Protein AF-A0A5N1J0D6-F1 (afdb_monomer_lite)

Foldseek 3Di:
DVVVVVVVVVVVVVVVVVVLPPDLDDPAAKWFFQDKDDFPDDCPDALCVVCVLQRDGGWMWHQHPQWIATHDNDDPRPHDGFIWGKDQDPSSQWMWIGRPVHPIAIFGWDQDPQRWIWTARPVRRIIIIIDHDDDD

pLDDT: mean 75.92, std 14.8, range [44.59, 93.88]

Radius of gyration: 18.92 Å; chains: 1; bounding box: 65×30×47 Å

Secondary structure (DSSP, 8-state):
-HHHHHHHHHHHHHHHHHHHTTT-----EEEEEEEEPPPSS--TT-HHHHHGGGS-TT-EEEEETTEEEEE-SSTT-------EEEEE-TTSSEEEEE-SSS--EEEEEEE-TTSEEEEEEGGGTEEEEEEEPP--

Organism: NCBI:txid2607655

Structure (mmCIF, N/CA/C/O backbone):
data_AF-A0A5N1J0D6-F1
#
_entry.id   AF-A0A5N1J0D6-F1
#
loop_
_atom_site.group_PDB
_atom_site.id
_atom_site.type_symbol
_atom_site.label_atom_id
_atom_site.label_alt_id
_atom_site.label_comp_id
_atom_site.label_asym_id
_atom_site.label_entity_id
_atom_site.label_seq_id
_atom_site.pdbx_PDB_ins_code
_atom_site.Cartn_x
_atom_site.Cartn_y
_atom_site.Cartn_z
_atom_site.occupancy
_atom_site.B_iso_or_equiv
_atom_site.auth_seq_id
_atom_site.auth_comp_id
_atom_site.auth_asym_id
_atom_site.auth_atom_id
_atom_site.pdbx_PDB_model_num
ATOM 1 N N . MET A 1 1 ? -42.850 -11.972 29.901 1.00 54.50 1 MET A N 1
ATOM 2 C CA . MET A 1 1 ? -42.134 -12.378 28.666 1.00 54.50 1 MET A CA 1
ATOM 3 C C . MET A 1 1 ? -41.831 -11.232 27.685 1.00 54.50 1 MET A C 1
ATOM 5 O O . MET A 1 1 ? -41.049 -11.450 26.775 1.00 54.50 1 MET A O 1
ATOM 9 N N . ARG A 1 2 ? -42.354 -10.002 27.859 1.00 56.06 2 ARG A N 1
ATOM 10 C CA . ARG A 1 2 ? -42.071 -8.873 26.940 1.00 56.06 2 ARG A CA 1
ATOM 11 C C . ARG A 1 2 ? -40.654 -8.290 27.080 1.00 56.06 2 ARG A C 1
ATOM 13 O O . ARG A 1 2 ? -40.045 -7.953 26.077 1.00 56.06 2 ARG A O 1
ATOM 20 N N . ASN A 1 3 ? -40.098 -8.246 28.293 1.00 56.31 3 ASN A N 1
ATOM 21 C CA . ASN A 1 3 ? -38.812 -7.577 28.556 1.00 56.31 3 ASN A CA 1
ATOM 22 C C . ASN A 1 3 ? -37.574 -8.348 28.060 1.00 56.31 3 ASN A C 1
ATOM 24 O O . ASN A 1 3 ? -36.556 -7.727 27.780 1.00 56.31 3 ASN A O 1
ATOM 28 N N . GLN A 1 4 ? -37.649 -9.675 27.900 1.00 55.78 4 GLN A N 1
ATOM 29 C CA . GLN A 1 4 ? -36.512 -10.460 27.393 1.00 55.78 4 GLN A CA 1
ATOM 30 C C . GLN A 1 4 ? -36.351 -10.386 25.867 1.00 55.78 4 GLN A C 1
ATOM 32 O O . GLN A 1 4 ? -35.230 -10.456 25.373 1.00 55.78 4 GLN A O 1
ATOM 37 N N . ALA A 1 5 ? -37.437 -10.159 25.121 1.00 59.62 5 ALA A N 1
ATOM 38 C CA . ALA A 1 5 ? -37.378 -10.008 23.666 1.00 59.62 5 ALA A CA 1
ATOM 39 C C . ALA A 1 5 ? -36.630 -8.729 23.235 1.00 59.62 5 ALA A C 1
ATOM 41 O O . ALA A 1 5 ? -35.885 -8.750 22.259 1.00 59.62 5 ALA A O 1
ATOM 42 N N . TYR A 1 6 ? -36.762 -7.635 23.997 1.00 59.66 6 TYR A N 1
ATOM 43 C CA . TYR A 1 6 ? -36.031 -6.387 23.735 1.00 59.66 6 TYR A CA 1
ATOM 44 C C . TYR A 1 6 ? -34.528 -6.517 24.005 1.00 59.66 6 TYR A C 1
ATOM 46 O O . TYR A 1 6 ? -33.726 -5.985 23.244 1.00 59.66 6 TYR A O 1
ATOM 54 N N . LEU A 1 7 ? -34.140 -7.262 25.044 1.00 61.78 7 LEU A N 1
ATOM 55 C CA . LEU A 1 7 ? -32.735 -7.519 25.374 1.00 61.78 7 LEU A CA 1
ATOM 56 C C . LEU A 1 7 ? -32.020 -8.312 24.271 1.00 61.78 7 LEU A C 1
ATOM 58 O O . LEU A 1 7 ? -30.915 -7.945 23.884 1.00 61.78 7 LEU A O 1
ATOM 62 N N . ILE A 1 8 ? -32.668 -9.341 23.714 1.00 67.00 8 ILE A N 1
ATOM 63 C CA . ILE A 1 8 ? -32.112 -10.146 22.612 1.00 67.00 8 ILE A CA 1
ATOM 64 C C . ILE A 1 8 ? -31.993 -9.315 21.327 1.00 67.00 8 ILE A C 1
ATOM 66 O O . ILE A 1 8 ? -30.980 -9.395 20.636 1.00 67.00 8 ILE A O 1
ATOM 70 N N . LEU A 1 9 ? -32.989 -8.477 21.023 1.00 65.25 9 LEU A N 1
ATOM 71 C CA . LEU A 1 9 ? -32.970 -7.610 19.843 1.00 65.25 9 LEU A CA 1
ATOM 72 C C . LEU A 1 9 ? -31.859 -6.549 19.920 1.00 65.25 9 LEU A C 1
ATOM 74 O O . LEU A 1 9 ? -31.171 -6.316 18.929 1.00 65.25 9 LEU A O 1
ATOM 78 N N . ILE A 1 10 ? -31.640 -5.944 21.094 1.00 65.62 10 ILE A N 1
ATOM 79 C CA . ILE A 1 10 ? -30.547 -4.983 21.314 1.00 65.62 10 ILE A CA 1
ATOM 80 C C . ILE A 1 10 ? -29.186 -5.676 21.189 1.00 65.62 10 ILE A C 1
ATOM 82 O O . ILE A 1 10 ? -28.294 -5.135 20.538 1.00 65.62 10 ILE A O 1
ATOM 86 N N . LEU A 1 11 ? -29.035 -6.886 21.739 1.00 60.78 11 LEU A N 1
ATOM 87 C CA . LEU A 1 11 ? -27.806 -7.670 21.588 1.00 60.78 11 LEU A CA 1
ATOM 88 C C . LEU A 1 11 ? -27.530 -8.000 20.111 1.00 60.78 11 LEU A C 1
ATOM 90 O O . LEU A 1 11 ? -26.406 -7.846 19.639 1.00 60.78 11 LEU A O 1
ATOM 94 N N . PHE A 1 12 ? -28.562 -8.390 19.358 1.00 58.81 12 PHE A N 1
ATOM 95 C CA . PHE A 1 12 ? -28.442 -8.708 17.936 1.00 58.81 12 PHE A CA 1
ATOM 96 C C . PHE A 1 12 ? -28.044 -7.476 17.113 1.00 58.81 12 PHE A C 1
ATOM 98 O O . PHE A 1 12 ? -27.076 -7.535 16.361 1.00 58.81 12 PHE A O 1
ATOM 105 N N . ILE A 1 13 ? -28.701 -6.329 17.317 1.00 59.72 13 ILE A N 1
ATOM 106 C CA . ILE A 1 13 ? -28.366 -5.072 16.626 1.00 59.72 13 ILE A CA 1
ATOM 107 C C . ILE A 1 13 ? -26.950 -4.606 16.983 1.00 59.72 13 ILE A C 1
ATOM 109 O O . ILE A 1 13 ? -26.203 -4.220 16.086 1.00 59.72 13 ILE A O 1
ATOM 113 N N . ALA A 1 14 ? -26.555 -4.685 18.258 1.00 57.25 14 ALA A N 1
ATOM 114 C CA . ALA A 1 14 ? -25.212 -4.318 18.700 1.00 57.25 14 ALA A CA 1
ATOM 115 C C . ALA A 1 14 ? -24.139 -5.206 18.054 1.00 57.25 14 ALA A C 1
ATOM 117 O O . ALA A 1 14 ? -23.133 -4.693 17.579 1.00 57.25 14 ALA A O 1
ATOM 118 N N . THR A 1 15 ? -24.363 -6.522 17.960 1.00 53.03 15 THR A N 1
ATOM 119 C CA . THR A 1 15 ? -23.421 -7.428 17.276 1.00 53.03 15 THR A CA 1
ATOM 120 C C . THR A 1 15 ? -23.394 -7.230 15.759 1.00 53.03 15 THR A C 1
ATOM 122 O O . THR A 1 15 ? -22.331 -7.364 15.158 1.00 53.03 15 THR A O 1
ATOM 125 N N . PHE A 1 16 ? -24.515 -6.856 15.133 1.00 52.00 16 PHE A N 1
ATOM 126 C CA . PHE A 1 16 ? -24.596 -6.633 13.686 1.00 52.00 16 PHE A CA 1
ATOM 127 C C . PHE A 1 16 ? -23.906 -5.328 13.263 1.00 52.00 16 PHE A C 1
ATOM 129 O O . PHE A 1 16 ? -23.192 -5.301 12.261 1.00 52.00 16 PHE A O 1
ATOM 136 N N . THR A 1 17 ? -24.048 -4.255 14.048 1.00 49.91 17 THR A N 1
ATOM 137 C CA . THR A 1 17 ? -23.332 -2.991 13.808 1.00 49.91 17 THR A CA 1
ATOM 138 C C . THR A 1 17 ? -21.839 -3.112 14.115 1.00 49.91 17 THR A C 1
ATOM 140 O O . THR A 1 17 ? -21.030 -2.580 13.357 1.00 49.91 17 THR A O 1
ATOM 143 N N . PHE A 1 18 ? -21.445 -3.877 15.141 1.00 48.09 18 PHE A N 1
ATOM 144 C CA . PHE A 1 18 ? -20.031 -4.175 15.416 1.00 48.09 18 PHE A CA 1
ATOM 145 C C . PHE A 1 18 ? -19.395 -5.074 14.349 1.00 48.09 18 PHE A C 1
ATOM 147 O O . PHE A 1 18 ? -18.266 -4.829 13.935 1.00 48.09 18 PHE A O 1
ATOM 154 N N . ALA A 1 19 ? -20.108 -6.094 13.863 1.00 48.78 19 ALA A N 1
ATOM 155 C CA . ALA A 1 19 ? -19.615 -6.974 12.804 1.00 48.78 19 ALA A CA 1
ATOM 156 C C . ALA A 1 19 ? -19.512 -6.259 11.447 1.00 48.78 19 ALA A C 1
ATOM 158 O O . ALA A 1 19 ? -18.629 -6.585 10.658 1.00 48.78 19 ALA A O 1
ATOM 159 N N . CYS A 1 20 ? -20.368 -5.266 11.184 1.00 47.91 20 CYS A N 1
ATOM 160 C CA . CYS A 1 20 ? -20.293 -4.449 9.971 1.00 47.91 20 CYS A CA 1
ATOM 161 C C . CYS A 1 20 ? -19.190 -3.372 10.036 1.00 47.91 20 CYS A C 1
ATOM 163 O O . CYS A 1 20 ? -18.707 -2.940 8.993 1.00 47.91 20 CYS A O 1
ATOM 165 N N . ASN A 1 21 ? -18.762 -2.988 11.246 1.00 48.44 21 ASN A N 1
ATOM 166 C CA . ASN A 1 21 ? -17.617 -2.109 11.516 1.00 48.44 21 ASN A CA 1
ATOM 167 C C . ASN A 1 21 ? -16.320 -2.872 11.849 1.00 48.44 21 ASN A C 1
ATOM 169 O O . ASN A 1 21 ? -15.358 -2.239 12.286 1.00 48.44 21 ASN A O 1
ATOM 173 N N . ARG A 1 22 ? -16.269 -4.203 11.659 1.00 52.38 22 ARG A N 1
ATOM 174 C CA . ARG A 1 22 ? -15.036 -4.994 11.813 1.00 52.38 22 ARG A CA 1
ATOM 175 C C . ARG A 1 22 ? -13.969 -4.465 10.854 1.00 52.38 22 ARG A C 1
ATOM 177 O O . ARG A 1 22 ? -13.996 -4.744 9.661 1.00 52.38 22 ARG A O 1
ATOM 184 N N . GLU A 1 23 ? -13.102 -3.656 11.453 1.00 61.91 23 GLU A N 1
ATOM 185 C CA . GLU A 1 23 ? -11.845 -3.092 10.978 1.00 61.91 23 GLU A CA 1
ATOM 186 C C . GLU A 1 23 ? -11.881 -2.548 9.557 1.00 61.91 23 GLU A C 1
ATOM 188 O O . GLU A 1 23 ? -11.334 -3.109 8.609 1.00 61.91 23 GLU A O 1
ATOM 193 N N . LYS A 1 24 ? -12.466 -1.355 9.434 1.00 69.56 24 LYS A N 1
ATOM 194 C CA . LYS A 1 24 ? -12.054 -0.449 8.368 1.00 69.56 24 LYS A CA 1
ATOM 195 C C . LYS A 1 24 ? -10.549 -0.209 8.531 1.00 69.56 24 LYS A C 1
ATOM 197 O O . LYS A 1 24 ? -10.142 0.474 9.470 1.00 69.56 24 LYS A O 1
ATOM 202 N N . VAL A 1 25 ? -9.740 -0.783 7.643 1.00 80.75 25 VAL A N 1
ATOM 203 C CA . VAL A 1 25 ? -8.284 -0.619 7.689 1.00 80.75 25 VAL A CA 1
ATOM 204 C C . VAL A 1 25 ? -7.950 0.848 7.437 1.00 80.75 25 VAL A C 1
ATOM 206 O O . VAL A 1 25 ? -8.388 1.431 6.441 1.00 80.75 25 VAL A O 1
ATOM 209 N N . ASN A 1 26 ? -7.188 1.445 8.351 1.00 83.62 26 ASN A N 1
ATOM 210 C CA . ASN A 1 26 ? -6.603 2.761 8.154 1.00 83.62 26 ASN A CA 1
ATOM 211 C C . ASN A 1 26 ? -5.143 2.589 7.732 1.00 83.62 26 ASN A C 1
ATOM 213 O O . ASN A 1 26 ? -4.351 2.026 8.483 1.00 83.62 26 ASN A O 1
ATOM 217 N N . LEU A 1 27 ? -4.817 3.059 6.531 1.00 88.06 27 LEU A N 1
ATOM 218 C CA . LEU A 1 27 ? -3.461 3.009 5.994 1.00 88.06 27 LEU A CA 1
ATOM 219 C C . LEU A 1 27 ? -2.659 4.280 6.319 1.00 88.06 27 LEU A C 1
ATOM 221 O O . LEU A 1 27 ? -1.448 4.273 6.146 1.00 88.06 27 LEU A O 1
ATOM 225 N N . GLU A 1 28 ? -3.310 5.343 6.809 1.00 90.94 28 GLU A N 1
ATOM 226 C CA . GLU A 1 28 ? -2.649 6.609 7.151 1.00 90.94 28 GLU A CA 1
ATOM 227 C C . GLU A 1 28 ? -1.559 6.388 8.215 1.00 90.94 28 GLU A C 1
ATOM 229 O O . GLU A 1 28 ? -1.786 5.728 9.239 1.00 90.94 28 GLU A O 1
ATOM 234 N N . GLY A 1 29 ? -0.381 6.963 7.977 1.00 90.25 29 GLY A N 1
ATOM 235 C CA . GLY A 1 29 ? 0.786 6.893 8.848 1.00 90.25 29 GLY A CA 1
ATOM 236 C C . GLY A 1 29 ? 2.019 6.293 8.173 1.00 90.25 29 GLY A C 1
ATOM 237 O O . GLY A 1 29 ? 2.091 6.129 6.954 1.00 90.25 29 GLY A O 1
ATOM 238 N N . ARG A 1 30 ? 3.015 5.967 9.002 1.00 91.00 30 ARG A N 1
ATOM 239 C CA . ARG A 1 30 ? 4.325 5.471 8.570 1.00 91.00 30 ARG A CA 1
ATOM 240 C C . ARG A 1 30 ? 4.462 3.971 8.794 1.00 91.00 30 ARG A C 1
ATOM 242 O O . ARG A 1 30 ? 4.136 3.452 9.861 1.00 91.00 30 ARG A O 1
ATOM 249 N N . TRP A 1 31 ? 5.002 3.292 7.792 1.00 91.75 31 TRP A N 1
ATOM 250 C CA . TRP A 1 31 ? 5.106 1.840 7.730 1.00 91.75 31 TRP A CA 1
ATOM 251 C C . TRP A 1 31 ? 6.481 1.413 7.234 1.00 91.75 31 TRP A C 1
ATOM 253 O O . TRP A 1 31 ? 7.122 2.126 6.472 1.00 91.75 31 TRP A O 1
ATOM 263 N N . GLU A 1 32 ? 6.922 0.228 7.620 1.00 91.06 32 GLU A N 1
ATOM 264 C CA . GLU A 1 32 ? 8.066 -0.464 7.041 1.00 91.06 32 GLU A CA 1
ATOM 265 C C . GLU A 1 32 ? 7.572 -1.676 6.250 1.00 91.06 32 GLU A C 1
ATOM 267 O O . GLU A 1 32 ? 6.671 -2.397 6.686 1.00 91.06 32 GLU A O 1
ATOM 272 N N . ILE A 1 33 ? 8.173 -1.925 5.088 1.00 90.81 33 ILE A N 1
ATOM 273 C CA . ILE A 1 33 ? 7.950 -3.162 4.342 1.00 90.81 33 ILE A CA 1
ATOM 274 C C . ILE A 1 33 ? 8.652 -4.305 5.081 1.00 90.81 33 ILE A C 1
ATOM 276 O O . ILE A 1 33 ? 9.877 -4.412 5.050 1.00 90.81 33 ILE A O 1
ATOM 280 N N . ALA A 1 34 ? 7.883 -5.179 5.721 1.00 90.44 34 ALA A N 1
ATOM 281 C CA . ALA A 1 34 ? 8.406 -6.310 6.484 1.00 90.44 34 ALA A CA 1
ATOM 282 C C . ALA A 1 34 ? 8.650 -7.545 5.601 1.00 90.44 34 ALA A C 1
ATOM 284 O O . ALA A 1 34 ? 9.644 -8.248 5.770 1.00 90.44 34 ALA A O 1
ATOM 285 N N . GLU A 1 35 ? 7.766 -7.797 4.633 1.00 90.12 35 GLU A N 1
ATOM 286 C CA . GLU A 1 35 ? 7.849 -8.943 3.720 1.00 90.12 35 GLU A CA 1
ATOM 287 C C . GLU A 1 35 ? 7.302 -8.573 2.339 1.00 90.12 35 GLU A C 1
ATOM 289 O O . GLU A 1 35 ? 6.353 -7.798 2.215 1.00 90.12 35 GLU A O 1
ATOM 294 N N . VAL A 1 36 ? 7.882 -9.171 1.299 1.00 87.00 36 VAL A N 1
ATOM 295 C CA . VAL A 1 36 ? 7.417 -9.073 -0.086 1.00 87.00 36 VAL A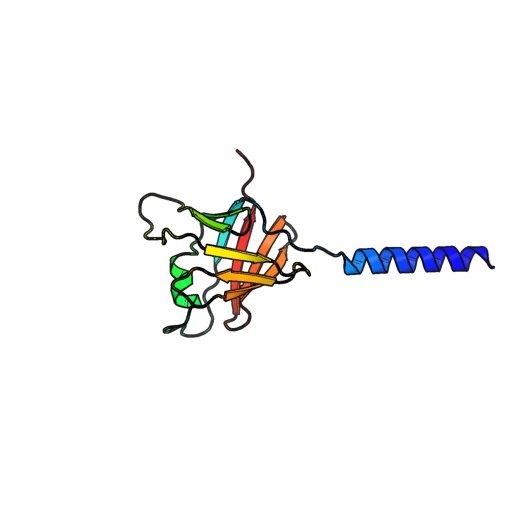 CA 1
ATOM 296 C C . VAL A 1 36 ? 7.437 -10.475 -0.679 1.00 87.00 36 VAL A C 1
ATOM 298 O O . VAL A 1 36 ? 8.495 -11.101 -0.767 1.00 87.00 36 VAL A O 1
ATOM 301 N N . SER A 1 37 ? 6.280 -10.998 -1.080 1.00 86.81 37 SER A N 1
ATOM 302 C CA . SER A 1 37 ? 6.245 -12.295 -1.766 1.00 86.81 37 SER A CA 1
ATOM 303 C C . SER A 1 37 ? 6.723 -12.162 -3.205 1.00 86.81 37 SER A C 1
ATOM 305 O O . SER A 1 37 ? 6.474 -11.144 -3.851 1.00 86.81 37 SER A O 1
ATOM 307 N N . LYS A 1 38 ? 7.297 -13.229 -3.759 1.00 73.69 38 LYS A N 1
ATOM 308 C CA . LYS A 1 38 ? 7.508 -13.305 -5.205 1.00 73.69 38 LYS A CA 1
ATOM 309 C C . LYS A 1 38 ? 6.182 -13.634 -5.907 1.00 73.69 38 LYS A C 1
ATOM 311 O O . LYS A 1 38 ? 5.510 -14.570 -5.476 1.00 73.69 38 LYS A O 1
ATOM 316 N N . PRO A 1 39 ? 5.811 -12.908 -6.972 1.00 70.69 39 PRO A N 1
ATOM 317 C CA . PRO A 1 39 ? 4.650 -13.256 -7.787 1.00 70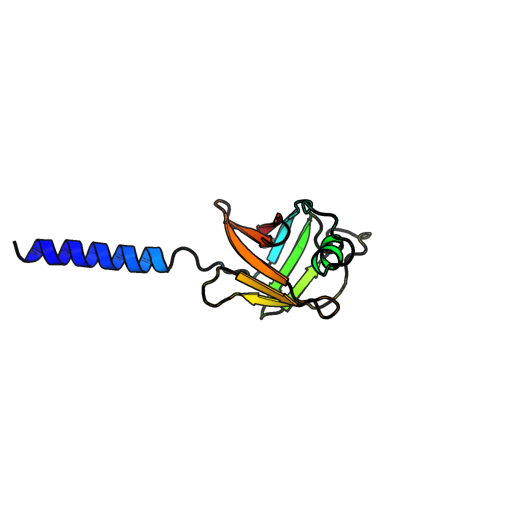.69 39 PRO A CA 1
ATOM 318 C C . PRO A 1 39 ? 4.825 -14.642 -8.426 1.00 70.69 39 PRO A C 1
ATOM 320 O O . PRO A 1 39 ? 5.941 -15.051 -8.749 1.00 70.69 39 PRO A O 1
ATOM 323 N N . LYS A 1 40 ? 3.718 -15.375 -8.601 1.00 67.25 40 LYS A N 1
ATOM 324 C CA . LYS A 1 40 ? 3.721 -16.769 -9.096 1.00 67.25 40 LYS A CA 1
ATOM 325 C C . LYS A 1 40 ? 3.828 -16.921 -10.620 1.00 67.25 40 LYS A C 1
ATOM 327 O O . LYS A 1 40 ? 3.937 -18.044 -11.102 1.00 67.25 40 LYS A O 1
ATOM 332 N N . MET A 1 41 ? 3.774 -15.828 -11.377 1.00 64.75 41 MET A N 1
ATOM 333 C CA . MET A 1 41 ? 3.863 -15.824 -12.842 1.00 64.75 41 MET A CA 1
ATOM 334 C C . MET A 1 41 ? 5.026 -14.951 -13.309 1.00 64.75 41 MET A C 1
ATOM 336 O O . MET A 1 41 ? 5.372 -13.994 -12.617 1.00 64.75 41 MET A O 1
ATOM 340 N N . ASP A 1 42 ? 5.579 -15.247 -14.492 1.00 58.66 42 ASP A N 1
ATOM 341 C CA . ASP A 1 42 ? 6.508 -14.345 -15.178 1.00 58.66 42 ASP A CA 1
ATOM 342 C C . ASP A 1 42 ? 5.800 -13.018 -15.447 1.00 58.66 42 ASP A C 1
ATOM 344 O O . ASP A 1 42 ? 4.898 -12.900 -16.276 1.00 58.66 42 ASP A O 1
ATOM 348 N N . VAL A 1 43 ? 6.193 -12.010 -14.676 1.00 57.38 43 VAL A N 1
ATOM 349 C CA . VAL A 1 43 ? 5.582 -10.679 -14.631 1.00 57.38 43 VAL A CA 1
ATOM 350 C C . VAL A 1 43 ? 6.105 -9.803 -15.769 1.00 57.38 43 VAL A C 1
ATOM 352 O O . VAL A 1 43 ? 6.185 -8.580 -15.630 1.00 57.38 43 VAL A O 1
ATOM 355 N N . ASP A 1 44 ? 6.535 -10.412 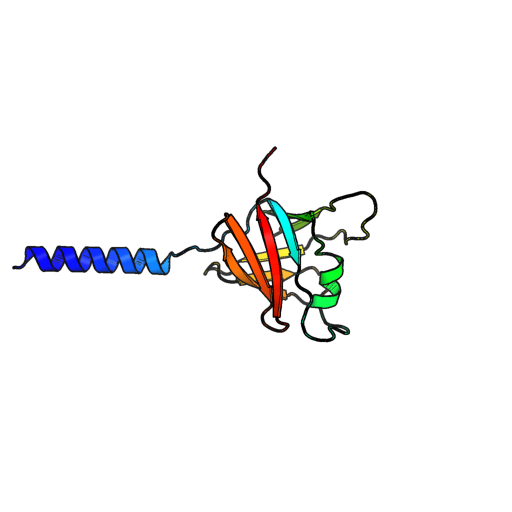-16.872 1.00 53.12 44 ASP A N 1
ATOM 356 C CA . ASP A 1 44 ? 7.203 -9.723 -17.963 1.00 53.12 44 ASP A CA 1
ATOM 357 C C . ASP A 1 44 ? 6.277 -8.628 -18.514 1.00 53.12 44 ASP A C 1
ATOM 359 O O . ASP A 1 44 ? 5.365 -8.872 -19.302 1.00 53.12 44 ASP A O 1
ATOM 363 N N . LYS A 1 45 ? 6.565 -7.388 -18.085 1.00 58.81 45 LYS A N 1
ATOM 364 C CA . LYS A 1 45 ? 5.979 -6.110 -18.524 1.00 58.81 45 LYS A CA 1
ATOM 365 C C . LYS A 1 45 ? 4.593 -5.725 -17.974 1.00 58.81 45 LYS A C 1
ATOM 367 O O . LYS A 1 45 ? 3.868 -5.005 -18.661 1.00 58.81 45 LYS A O 1
ATOM 372 N N . ASP A 1 46 ? 4.231 -6.108 -16.748 1.00 66.69 46 ASP A N 1
ATOM 373 C CA . ASP A 1 46 ? 3.047 -5.542 -16.069 1.00 66.69 46 ASP A CA 1
ATOM 374 C C . ASP A 1 46 ? 3.414 -4.467 -15.026 1.00 66.69 46 ASP A C 1
ATOM 376 O O . ASP A 1 46 ? 4.527 -4.408 -14.513 1.00 66.69 46 ASP A O 1
ATOM 380 N N . SER A 1 47 ? 2.474 -3.589 -14.678 1.00 66.25 47 SER A N 1
ATOM 381 C CA . SER A 1 47 ? 2.720 -2.475 -13.748 1.00 66.25 47 SER A CA 1
ATOM 382 C C . SER A 1 47 ? 3.110 -2.923 -12.338 1.00 66.25 47 SER A C 1
ATOM 384 O O . SER A 1 47 ? 3.771 -2.176 -11.622 1.00 66.25 47 SER A O 1
ATOM 386 N N . VAL A 1 48 ? 2.795 -4.166 -11.962 1.00 69.44 48 VAL A N 1
ATOM 387 C CA . VAL A 1 48 ? 3.311 -4.787 -10.736 1.00 69.44 48 VAL A CA 1
ATOM 388 C C . VAL A 1 48 ? 4.822 -4.987 -10.816 1.00 69.44 48 VAL A C 1
ATOM 390 O O . VAL A 1 48 ? 5.517 -4.527 -9.919 1.00 69.44 48 VAL A O 1
ATOM 393 N N . SER A 1 49 ? 5.370 -5.586 -11.882 1.00 67.38 49 SER A N 1
ATOM 394 C CA . SER A 1 49 ? 6.828 -5.784 -11.998 1.00 67.38 49 SER A CA 1
ATOM 395 C C . SER A 1 49 ? 7.615 -4.503 -12.123 1.00 67.38 49 SER A C 1
ATOM 397 O O . SER A 1 49 ? 8.791 -4.484 -11.783 1.00 67.38 49 SER A O 1
ATOM 399 N N . GLN A 1 50 ? 6.977 -3.431 -12.574 1.00 67.75 50 GLN A N 1
ATOM 400 C CA . GLN A 1 50 ? 7.589 -2.112 -12.585 1.00 67.75 50 GLN A CA 1
ATOM 401 C C . GLN A 1 50 ? 7.610 -1.468 -11.191 1.00 67.75 50 GLN A C 1
ATOM 403 O O . GLN A 1 50 ? 8.520 -0.698 -10.893 1.00 67.75 50 GLN A O 1
ATOM 408 N N . LEU A 1 51 ? 6.645 -1.810 -10.329 1.00 71.44 51 LEU A N 1
ATOM 409 C CA . LEU A 1 51 ? 6.575 -1.343 -8.945 1.00 71.44 51 LEU A CA 1
ATOM 410 C C . LEU A 1 51 ? 7.427 -2.193 -7.983 1.00 71.44 51 LEU A C 1
ATOM 412 O O . LEU A 1 51 ? 7.984 -1.652 -7.032 1.00 71.44 51 LEU A O 1
ATOM 416 N N . LEU A 1 52 ? 7.563 -3.501 -8.236 1.00 67.44 52 LEU A N 1
ATOM 417 C CA . LEU A 1 52 ? 8.279 -4.460 -7.378 1.00 67.44 52 LEU A CA 1
ATOM 418 C C . LEU A 1 52 ? 9.709 -4.046 -6.998 1.00 67.44 52 LEU A C 1
ATOM 420 O O . LEU A 1 52 ? 10.032 -4.153 -5.818 1.00 67.44 52 LEU A O 1
ATOM 424 N N . PRO A 1 53 ? 10.559 -3.542 -7.915 1.00 64.94 53 PRO A N 1
ATOM 425 C CA . PRO A 1 53 ? 11.906 -3.096 -7.564 1.00 64.94 53 PRO A CA 1
ATOM 426 C C . PRO A 1 53 ? 11.919 -1.958 -6.538 1.00 64.94 53 PRO A C 1
ATOM 428 O O . PRO A 1 53 ? 12.937 -1.731 -5.890 1.00 64.94 53 PRO A O 1
ATOM 431 N N . HIS A 1 54 ? 10.798 -1.241 -6.395 1.00 70.56 54 HIS A N 1
ATOM 432 C CA . HIS A 1 54 ? 10.662 -0.107 -5.483 1.00 70.56 54 HIS A CA 1
ATOM 433 C C . HIS A 1 54 ? 10.079 -0.495 -4.119 1.00 70.56 54 HIS A C 1
ATOM 435 O O . HIS A 1 54 ? 10.185 0.255 -3.146 1.00 70.56 54 HIS A O 1
ATOM 441 N N . LEU A 1 55 ? 9.476 -1.678 -4.026 1.00 76.06 55 LEU A N 1
ATOM 442 C CA . LEU A 1 55 ? 8.864 -2.208 -2.814 1.00 76.06 55 LEU A CA 1
ATOM 443 C C . LEU A 1 55 ? 9.758 -3.318 -2.270 1.00 76.06 55 LEU A C 1
ATOM 445 O O . LEU A 1 55 ? 9.503 -4.499 -2.475 1.00 76.06 55 LEU A O 1
ATOM 449 N N . THR A 1 56 ? 10.827 -2.905 -1.591 1.00 77.75 56 THR A N 1
ATOM 450 C CA . THR A 1 56 ? 11.841 -3.793 -1.011 1.00 77.75 56 THR A CA 1
ATOM 451 C C . THR A 1 56 ? 11.719 -3.825 0.506 1.00 77.75 56 THR A C 1
ATOM 453 O O . THR A 1 56 ? 11.394 -2.817 1.136 1.00 77.75 56 THR A O 1
ATOM 456 N N . VAL A 1 57 ? 12.015 -4.982 1.101 1.00 84.81 57 VAL A N 1
ATOM 457 C CA . VAL A 1 57 ? 12.039 -5.163 2.557 1.00 84.81 57 VAL A CA 1
ATOM 458 C C . VAL A 1 57 ? 12.924 -4.108 3.23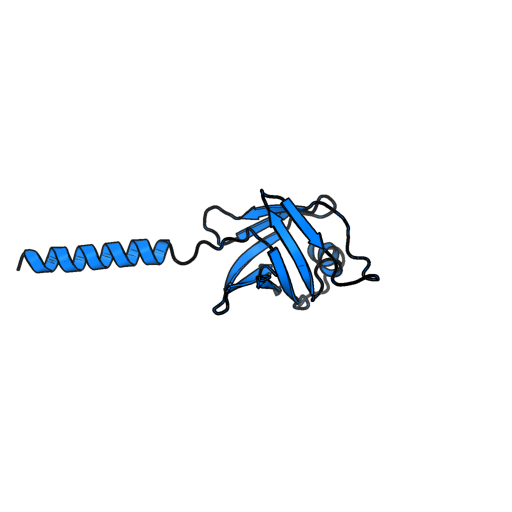1 1.00 84.81 57 VAL A C 1
ATOM 460 O O . VAL A 1 57 ? 14.081 -3.907 2.863 1.00 84.81 57 VAL A O 1
ATOM 463 N N . GLY A 1 58 ? 12.366 -3.459 4.248 1.00 82.88 58 GLY A N 1
ATOM 464 C CA . GLY A 1 58 ? 12.973 -2.395 5.036 1.00 82.88 58 GLY A CA 1
ATOM 465 C C . GLY A 1 58 ? 12.850 -0.989 4.446 1.00 82.88 58 GLY A C 1
ATOM 466 O O . GLY A 1 58 ? 13.269 -0.029 5.092 1.00 82.88 58 GLY A O 1
ATOM 467 N N . ASN A 1 59 ? 12.263 -0.826 3.255 1.00 85.00 59 ASN A N 1
ATOM 468 C CA . ASN A 1 59 ? 11.830 0.501 2.819 1.00 85.00 59 ASN A CA 1
ATOM 469 C C . ASN A 1 59 ? 10.719 1.010 3.742 1.00 85.00 59 ASN A C 1
ATOM 471 O O . ASN A 1 59 ? 9.866 0.245 4.198 1.00 85.00 59 ASN A O 1
ATOM 475 N N . LYS A 1 60 ? 10.721 2.320 3.978 1.00 87.44 60 LYS A N 1
ATOM 476 C CA . LYS A 1 60 ? 9.729 3.016 4.791 1.00 87.44 60 LYS A CA 1
ATOM 477 C C . LYS A 1 60 ? 8.710 3.689 3.873 1.00 87.44 60 LYS A C 1
ATOM 479 O O . LYS A 1 60 ? 9.091 4.424 2.968 1.00 87.44 60 LYS A O 1
ATOM 484 N N . LEU A 1 61 ? 7.429 3.446 4.099 1.00 87.38 61 LEU A N 1
ATOM 485 C CA . LEU A 1 61 ? 6.312 4.038 3.372 1.00 87.38 61 LEU A CA 1
ATOM 486 C C . LEU A 1 61 ? 5.611 5.052 4.274 1.00 87.38 61 LEU A C 1
ATOM 488 O O . LEU A 1 61 ? 5.288 4.733 5.415 1.00 87.38 61 LEU A O 1
ATOM 492 N N . ASP A 1 62 ? 5.370 6.255 3.772 1.00 88.31 62 ASP A N 1
ATOM 493 C CA . ASP A 1 62 ? 4.575 7.280 4.450 1.00 88.31 62 ASP A CA 1
ATOM 494 C C . ASP A 1 62 ? 3.298 7.520 3.639 1.00 88.31 62 ASP A C 1
ATOM 496 O O . ASP A 1 62 ? 3.373 7.953 2.487 1.00 88.31 62 ASP A O 1
ATOM 500 N N . PHE A 1 63 ? 2.153 7.169 4.222 1.00 88.50 63 PHE A N 1
ATOM 501 C CA . PHE A 1 63 ? 0.820 7.386 3.672 1.00 88.50 63 PHE A CA 1
ATOM 502 C C . PHE A 1 63 ? 0.192 8.559 4.421 1.00 88.50 63 PHE A C 1
ATOM 504 O O . PHE A 1 63 ? -0.347 8.370 5.512 1.00 88.50 63 PHE A O 1
ATOM 511 N N . THR A 1 64 ? 0.261 9.760 3.850 1.00 88.50 64 THR A N 1
ATOM 512 C CA . THR A 1 64 ? -0.249 10.972 4.502 1.00 88.50 64 THR A CA 1
ATOM 513 C C . THR A 1 64 ? -1.046 11.818 3.521 1.00 88.50 64 THR A C 1
ATOM 515 O O . THR A 1 64 ? -0.584 12.107 2.420 1.00 88.50 64 THR A O 1
ATOM 518 N N . GLY A 1 65 ? -2.264 12.220 3.891 1.00 86.19 65 GLY A N 1
ATOM 519 C CA . GLY A 1 65 ? -3.045 13.186 3.103 1.00 86.19 65 GLY A CA 1
ATOM 520 C C . GLY A 1 65 ? -3.416 12.730 1.681 1.00 86.19 65 GLY A C 1
ATOM 521 O O . GLY A 1 65 ? -3.688 13.565 0.822 1.00 86.19 65 GLY A O 1
ATOM 522 N N . GLY A 1 66 ? -3.445 11.418 1.421 1.00 86.56 66 GLY A N 1
ATOM 523 C CA . GLY A 1 66 ? -3.662 10.851 0.081 1.00 86.56 66 GLY A CA 1
ATOM 524 C C . GLY A 1 66 ? -2.395 10.741 -0.776 1.00 86.56 66 GLY A C 1
ATOM 525 O O . GLY A 1 66 ? -2.472 10.307 -1.926 1.00 86.56 66 GLY A O 1
ATOM 526 N N . GLU A 1 67 ? -1.234 11.079 -0.220 1.00 87.31 67 GLU A N 1
ATOM 527 C CA . GLU A 1 67 ? 0.079 10.915 -0.837 1.00 87.31 67 GLU A CA 1
ATOM 528 C C . GLU A 1 67 ? 0.806 9.703 -0.247 1.00 87.31 67 GLU A C 1
ATOM 530 O O . GLU A 1 67 ? 0.674 9.383 0.933 1.00 87.31 67 GLU A O 1
ATOM 535 N N . LEU A 1 68 ? 1.567 9.012 -1.090 1.00 86.38 68 LEU A N 1
ATOM 536 C CA . LEU A 1 68 ? 2.452 7.918 -0.726 1.00 86.38 68 LEU A CA 1
ATOM 537 C C . LEU A 1 68 ? 3.889 8.322 -1.060 1.00 86.38 68 LEU A C 1
ATOM 539 O O . LEU A 1 68 ? 4.243 8.517 -2.226 1.00 86.38 68 LEU A O 1
ATOM 543 N N . THR A 1 69 ? 4.720 8.390 -0.023 1.00 83.88 69 THR A N 1
ATOM 544 C CA . THR A 1 69 ? 6.166 8.603 -0.137 1.00 83.88 69 THR A CA 1
ATOM 545 C C . THR A 1 69 ? 6.919 7.326 0.216 1.00 83.88 69 THR A C 1
ATOM 547 O O . THR A 1 69 ? 6.644 6.697 1.237 1.00 83.88 69 THR A O 1
ATOM 550 N N . VAL A 1 70 ? 7.902 6.952 -0.606 1.00 81.75 70 VAL A N 1
ATOM 551 C CA . VAL A 1 70 ? 8.782 5.799 -0.361 1.00 81.75 70 VAL A CA 1
ATOM 552 C C . VAL A 1 70 ? 10.173 6.291 0.030 1.00 81.75 70 VAL A C 1
ATOM 554 O O . VAL A 1 70 ? 10.870 6.926 -0.757 1.00 81.75 70 VAL A O 1
ATOM 557 N N . ASN A 1 71 ? 10.586 5.976 1.252 1.00 78.94 71 ASN A N 1
ATOM 558 C CA . ASN A 1 71 ? 11.904 6.269 1.797 1.00 78.94 71 ASN A CA 1
ATOM 559 C C . ASN A 1 71 ? 12.744 4.988 1.863 1.00 78.94 71 ASN A C 1
ATOM 561 O O . ASN A 1 71 ? 12.282 3.925 2.275 1.00 78.94 71 ASN A O 1
ATOM 565 N N . ARG A 1 72 ? 14.007 5.092 1.457 1.00 74.25 72 ARG A N 1
ATOM 566 C CA . ARG A 1 72 ? 14.941 3.958 1.363 1.00 74.25 72 ARG A CA 1
ATOM 567 C C . ARG A 1 72 ? 15.506 3.591 2.732 1.00 74.25 72 ARG A C 1
ATOM 569 O O . ARG A 1 72 ? 15.709 4.467 3.571 1.00 74.25 72 ARG A O 1
ATOM 576 N N . LYS A 1 73 ? 15.847 2.312 2.909 1.00 72.62 73 LYS A N 1
ATOM 577 C CA . LYS A 1 73 ? 16.545 1.819 4.106 1.00 72.62 73 LYS A CA 1
ATOM 578 C C . LYS A 1 73 ? 18.000 2.308 4.205 1.00 72.62 73 LYS A C 1
ATOM 580 O O . LYS A 1 73 ? 18.505 2.463 5.313 1.00 72.62 73 LYS A O 1
ATOM 585 N N . GLY A 1 74 ? 18.681 2.555 3.075 1.00 66.62 74 GLY A N 1
ATOM 586 C CA . GLY A 1 74 ? 20.107 2.910 3.061 1.00 66.62 74 GLY A CA 1
ATOM 587 C C . GLY A 1 74 ? 20.620 3.614 1.797 1.00 66.62 74 GLY A C 1
ATOM 588 O O . GLY A 1 74 ? 19.917 3.778 0.797 1.00 66.62 74 GLY A O 1
ATOM 589 N N . THR A 1 75 ? 21.881 4.053 1.857 1.00 52.06 75 THR A N 1
ATOM 590 C CA . THR A 1 75 ? 22.600 4.776 0.795 1.00 52.06 75 THR A CA 1
ATOM 591 C C . THR A 1 75 ? 23.123 3.802 -0.266 1.00 52.06 75 THR A C 1
ATOM 593 O O . THR A 1 75 ? 24.286 3.411 -0.238 1.00 52.06 75 THR A O 1
ATOM 596 N N . GLY A 1 76 ? 22.267 3.355 -1.180 1.00 53.75 76 GLY A N 1
ATOM 597 C CA . GLY A 1 76 ? 22.681 2.429 -2.244 1.00 53.75 76 GLY A CA 1
ATOM 598 C C . GLY A 1 76 ? 21.533 1.831 -3.047 1.00 53.75 76 GLY A C 1
ATOM 599 O O . GLY A 1 76 ? 21.730 1.455 -4.199 1.00 53.75 76 GLY A O 1
ATOM 600 N N . ASP A 1 77 ? 20.326 1.819 -2.485 1.00 55.69 77 ASP A N 1
ATOM 601 C CA . ASP A 1 77 ? 19.163 1.302 -3.194 1.00 55.69 77 ASP A CA 1
ATOM 602 C C . ASP A 1 77 ? 18.638 2.338 -4.196 1.00 55.69 77 ASP A C 1
ATOM 604 O O . ASP A 1 77 ? 18.365 3.502 -3.864 1.00 55.69 77 ASP A O 1
ATOM 608 N N . SER A 1 78 ? 18.524 1.901 -5.453 1.00 44.59 78 SER A N 1
ATOM 609 C CA . SER A 1 78 ? 18.028 2.671 -6.605 1.00 44.59 78 SER A CA 1
ATOM 610 C C . SER A 1 78 ? 16.496 2.743 -6.650 1.00 44.59 78 SER A C 1
ATOM 612 O O . SER A 1 78 ? 15.877 2.769 -7.711 1.00 44.59 78 SER A O 1
ATOM 614 N N . THR A 1 79 ? 15.877 2.778 -5.475 1.00 50.28 79 THR A N 1
ATOM 615 C CA . THR A 1 79 ? 14.432 2.833 -5.292 1.00 50.28 79 THR A CA 1
ATOM 616 C C . THR A 1 79 ? 13.923 4.212 -5.706 1.00 50.28 79 THR A C 1
ATOM 618 O O . THR A 1 79 ? 14.400 5.237 -5.214 1.00 50.28 79 THR A O 1
ATOM 621 N N . TYR A 1 80 ? 12.984 4.225 -6.644 1.00 52.62 80 TYR A N 1
ATOM 622 C CA . TYR A 1 80 ? 12.359 5.396 -7.249 1.00 52.62 80 TYR A CA 1
ATOM 623 C C . TYR A 1 80 ? 11.988 6.495 -6.242 1.00 52.62 80 TYR A C 1
ATOM 625 O O . TYR A 1 80 ? 11.368 6.249 -5.210 1.00 52.62 80 TYR A O 1
ATOM 633 N N . TYR A 1 81 ? 12.358 7.724 -6.601 1.00 50.00 81 TYR A N 1
ATOM 634 C CA . TYR A 1 81 ? 11.935 8.969 -5.974 1.00 50.00 81 TYR A CA 1
ATOM 635 C C . TYR A 1 81 ? 10.710 9.451 -6.753 1.00 50.00 81 TYR A C 1
ATOM 637 O O . TYR A 1 81 ? 10.842 9.941 -7.875 1.00 50.00 81 TYR A O 1
ATOM 645 N N . GLY A 1 82 ? 9.514 9.271 -6.210 1.00 60.31 82 GLY A N 1
ATOM 646 C CA . GLY A 1 82 ? 8.326 9.840 -6.826 1.00 60.31 82 GLY A CA 1
ATOM 647 C C . GLY A 1 82 ? 7.137 9.815 -5.894 1.00 60.31 82 GLY A C 1
ATOM 648 O O . GLY A 1 82 ? 6.941 8.867 -5.134 1.00 60.31 82 GLY A O 1
ATOM 649 N N . TRP A 1 83 ? 6.371 10.896 -5.957 1.00 60.34 83 TRP A N 1
ATOM 650 C CA . TRP A 1 83 ? 5.077 11.001 -5.314 1.00 60.34 83 TRP A CA 1
ATOM 651 C C . TRP A 1 83 ? 4.128 10.014 -5.984 1.00 60.34 83 TRP A C 1
ATOM 653 O O . TRP A 1 83 ? 3.825 10.141 -7.171 1.00 60.34 83 TRP A O 1
ATOM 663 N N . ALA A 1 84 ? 3.687 9.016 -5.229 1.00 78.06 84 ALA A N 1
ATOM 664 C CA . ALA A 1 84 ? 2.502 8.261 -5.581 1.00 78.06 84 ALA A CA 1
ATOM 665 C C . ALA A 1 84 ? 1.306 8.890 -4.862 1.00 78.06 84 ALA A C 1
ATOM 667 O O . ALA A 1 84 ? 1.449 9.490 -3.800 1.00 78.06 84 ALA A O 1
ATOM 668 N N . SER A 1 85 ? 0.117 8.753 -5.430 1.00 87.25 85 SER A N 1
ATOM 669 C CA . SER A 1 85 ? -1.120 9.019 -4.701 1.00 87.25 85 SER A CA 1
ATOM 670 C C . SER A 1 85 ? -1.752 7.702 -4.288 1.00 87.25 85 SER A C 1
ATOM 672 O O . SER A 1 85 ? -1.567 6.667 -4.938 1.00 87.25 85 SER A O 1
ATOM 674 N N . TYR A 1 86 ? -2.491 7.725 -3.187 1.00 90.62 86 TYR A N 1
ATOM 675 C CA . TYR A 1 86 ? -3.210 6.559 -2.718 1.00 90.62 86 TYR A CA 1
ATOM 676 C C . TYR A 1 86 ? -4.626 6.921 -2.278 1.00 90.62 86 TYR A C 1
ATOM 678 O O . TYR A 1 86 ? -4.919 8.033 -1.840 1.00 90.62 86 TYR A O 1
ATOM 686 N N . LYS A 1 87 ? -5.538 5.957 -2.398 1.00 92.25 87 LYS A N 1
ATOM 687 C CA . LYS A 1 87 ? -6.922 6.112 -1.958 1.00 92.25 87 LYS A CA 1
ATOM 688 C C . LYS A 1 87 ? -7.452 4.809 -1.394 1.00 92.25 87 LYS A C 1
ATOM 690 O O . LYS A 1 87 ? -7.650 3.841 -2.127 1.00 92.25 87 LYS A O 1
ATOM 695 N N . VAL A 1 88 ? -7.730 4.805 -0.094 1.00 92.06 88 VAL A N 1
ATOM 696 C CA . VAL A 1 88 ? -8.419 3.694 0.568 1.00 92.06 88 VAL A CA 1
ATOM 697 C C . VAL A 1 88 ? -9.911 3.771 0.244 1.00 92.06 88 VAL A C 1
ATOM 699 O O . VAL A 1 88 ? -10.538 4.832 0.338 1.00 92.06 88 VAL A O 1
ATOM 702 N N . ALA A 1 89 ? -10.490 2.650 -0.179 1.00 91.56 89 ALA A N 1
ATOM 703 C CA . ALA A 1 89 ? -11.916 2.546 -0.439 1.00 91.56 89 ALA A CA 1
ATOM 704 C C . ALA A 1 89 ? -12.727 2.829 0.835 1.00 91.56 89 ALA A C 1
ATOM 706 O O . ALA A 1 89 ? -12.265 2.642 1.960 1.00 91.56 89 ALA A O 1
ATOM 707 N N . LYS A 1 90 ? -13.972 3.292 0.675 1.00 87.44 90 LYS A N 1
ATOM 708 C CA . LYS A 1 90 ? -14.814 3.688 1.820 1.00 87.44 90 LYS A CA 1
ATOM 709 C C . LYS A 1 90 ? -15.038 2.551 2.821 1.00 87.44 90 LYS A C 1
ATOM 711 O O . LYS A 1 90 ? -15.214 2.835 4.004 1.00 87.44 90 LYS A O 1
ATOM 716 N N . ASP A 1 91 ? -15.018 1.310 2.341 1.00 86.19 91 ASP A N 1
ATOM 717 C CA . ASP A 1 91 ? -15.156 0.089 3.133 1.00 86.19 91 ASP A CA 1
ATOM 718 C C . ASP A 1 91 ? -13.865 -0.330 3.861 1.00 86.19 91 ASP A C 1
ATOM 720 O O . ASP A 1 91 ? -13.915 -1.232 4.690 1.00 86.19 91 ASP A O 1
ATOM 724 N N . GLY A 1 92 ? -12.725 0.311 3.574 1.00 87.44 92 GLY A N 1
ATOM 725 C CA . GLY A 1 92 ? -11.422 -0.025 4.149 1.00 87.44 92 GLY A CA 1
ATOM 726 C C . GLY A 1 92 ? -10.853 -1.364 3.683 1.00 87.44 92 GLY A C 1
ATOM 727 O O . GLY A 1 92 ? -9.929 -1.864 4.311 1.00 87.44 92 GLY A O 1
ATOM 728 N N . LYS A 1 93 ? -11.397 -1.970 2.619 1.00 91.12 93 LYS A N 1
ATOM 729 C CA . LYS A 1 93 ? -10.993 -3.312 2.159 1.00 91.12 93 LYS A CA 1
ATOM 730 C C . LYS A 1 93 ? -10.058 -3.289 0.967 1.00 91.12 93 LYS A C 1
ATOM 732 O O . LYS A 1 93 ? -9.515 -4.330 0.601 1.00 91.12 93 LYS A O 1
ATOM 737 N N . SER A 1 94 ? -9.882 -2.138 0.335 1.00 92.94 94 SER A N 1
ATOM 738 C CA . SER A 1 94 ? -8.956 -1.983 -0.774 1.00 92.94 94 SER A CA 1
ATOM 739 C C . SER A 1 94 ? -8.285 -0.621 -0.766 1.00 92.94 94 SER A C 1
ATOM 741 O O . SER A 1 94 ? -8.823 0.360 -0.250 1.00 92.94 94 SER A O 1
ATOM 743 N N . VAL A 1 95 ? -7.096 -0.573 -1.352 1.00 92.38 95 VAL A N 1
ATOM 744 C CA . VAL A 1 95 ? -6.359 0.653 -1.626 1.00 92.38 95 VAL A CA 1
ATOM 745 C C . VAL A 1 95 ? -6.005 0.699 -3.101 1.00 92.38 95 VAL A C 1
ATOM 747 O O . VAL A 1 95 ? -5.541 -0.281 -3.683 1.00 92.38 95 VAL A O 1
ATOM 750 N N . TRP A 1 96 ? -6.250 1.849 -3.705 1.00 92.06 96 TRP A N 1
ATOM 751 C CA . TRP A 1 96 ? -5.763 2.201 -5.026 1.00 92.06 96 TRP A CA 1
ATOM 752 C C . TRP A 1 96 ? -4.468 2.996 -4.867 1.00 92.06 96 TRP A C 1
ATOM 754 O O . TRP A 1 96 ? -4.445 3.933 -4.073 1.00 92.06 96 TRP A O 1
ATOM 764 N N . ILE A 1 97 ? -3.411 2.610 -5.579 1.00 88.25 97 ILE A N 1
ATOM 765 C CA . ILE A 1 97 ? -2.106 3.280 -5.585 1.00 88.25 97 ILE A CA 1
ATOM 766 C C . ILE A 1 97 ? -1.774 3.662 -7.024 1.00 88.25 97 ILE A C 1
ATOM 768 O O . ILE A 1 97 ? -1.759 2.804 -7.910 1.00 88.25 97 ILE A O 1
ATOM 772 N N . ASP A 1 98 ? -1.478 4.937 -7.238 1.00 86.88 98 ASP A N 1
ATOM 773 C CA . ASP A 1 98 ? -1.086 5.501 -8.524 1.00 86.88 98 ASP A CA 1
ATOM 774 C C . ASP A 1 98 ? 0.285 6.153 -8.411 1.00 86.88 98 ASP A C 1
ATOM 776 O O . ASP A 1 98 ? 0.456 7.168 -7.740 1.00 86.88 98 ASP A O 1
ATOM 780 N N . ALA A 1 99 ? 1.261 5.538 -9.071 1.00 79.50 99 ALA A N 1
ATOM 781 C CA . ALA A 1 99 ? 2.649 5.976 -9.092 1.00 79.50 99 ALA A CA 1
ATOM 782 C C . ALA A 1 99 ? 3.004 6.769 -10.368 1.00 79.50 99 ALA A C 1
ATOM 784 O O . ALA A 1 99 ? 4.183 6.886 -10.699 1.00 79.50 99 ALA A O 1
ATOM 785 N N . GLY A 1 100 ? 2.005 7.272 -11.108 1.00 75.62 100 GLY A N 1
ATOM 786 C CA . GLY A 1 100 ? 2.133 8.174 -12.260 1.00 75.62 100 GLY A CA 1
ATOM 787 C C . GLY A 1 100 ? 2.701 7.529 -13.529 1.00 75.62 100 GLY A C 1
ATOM 788 O O . GLY A 1 100 ? 2.067 7.537 -14.580 1.00 75.62 100 GLY A O 1
ATOM 789 N N . ASN A 1 101 ? 3.893 6.941 -13.435 1.00 73.50 101 ASN A N 1
ATOM 790 C CA . ASN A 1 101 ? 4.606 6.311 -14.549 1.00 73.50 101 ASN A CA 1
ATOM 791 C C . ASN A 1 101 ? 4.135 4.878 -14.855 1.00 73.50 101 ASN A C 1
ATOM 793 O O . ASN A 1 101 ? 4.553 4.290 -15.853 1.00 73.50 101 ASN A O 1
ATOM 797 N N . TYR A 1 102 ? 3.282 4.307 -14.004 1.00 75.25 102 TYR A N 1
ATOM 798 C CA . TYR A 1 102 ? 2.811 2.924 -14.085 1.00 75.25 102 TYR A CA 1
ATOM 799 C C . TYR A 1 102 ? 1.285 2.887 -14.037 1.00 75.25 102 TYR A C 1
ATOM 801 O O . TYR A 1 102 ? 0.658 3.820 -13.536 1.00 75.25 102 TYR A O 1
ATOM 809 N N . LYS A 1 103 ? 0.659 1.806 -14.526 1.00 79.81 103 LYS A N 1
ATOM 810 C CA . LYS A 1 103 ? -0.790 1.665 -14.354 1.00 79.81 103 LYS A CA 1
ATOM 811 C C . LYS A 1 103 ? -1.104 1.587 -12.861 1.00 79.81 103 LYS A C 1
ATOM 813 O O . LYS A 1 103 ? -0.436 0.828 -12.152 1.00 79.81 103 LYS A O 1
ATOM 818 N N . PRO A 1 104 ? -2.147 2.292 -12.402 1.00 83.31 104 PRO A N 1
ATOM 819 C CA . PRO A 1 104 ? -2.548 2.216 -11.015 1.00 83.31 104 PRO A CA 1
ATOM 820 C C . PRO A 1 104 ? -2.883 0.784 -10.601 1.00 83.31 104 PRO A C 1
ATOM 822 O O . PRO A 1 104 ? -3.526 0.033 -11.343 1.00 83.31 104 PRO A O 1
ATOM 825 N N . LEU A 1 105 ? -2.470 0.419 -9.393 1.00 85.75 105 LEU A N 1
ATOM 826 C CA . LEU A 1 105 ? -2.708 -0.897 -8.821 1.00 85.75 105 LEU A CA 1
ATOM 827 C C . LEU A 1 105 ? -3.761 -0.800 -7.726 1.00 85.75 105 LEU A C 1
ATOM 829 O O . LEU A 1 105 ? -3.801 0.152 -6.953 1.00 85.75 105 LEU A O 1
ATOM 833 N N . THR A 1 106 ? -4.632 -1.803 -7.662 1.00 90.56 106 THR A N 1
ATOM 834 C CA . THR A 1 106 ? -5.593 -1.950 -6.567 1.00 90.56 106 THR A CA 1
ATOM 835 C C . THR A 1 106 ? -5.219 -3.171 -5.751 1.00 90.56 106 THR A C 1
ATOM 837 O O . THR A 1 106 ? -5.193 -4.282 -6.280 1.00 90.56 106 THR A O 1
ATOM 840 N N . PHE A 1 107 ? -4.946 -2.956 -4.472 1.00 91.44 107 PHE A N 1
ATOM 841 C CA . PHE A 1 107 ? -4.657 -4.001 -3.501 1.00 91.44 107 PHE A CA 1
ATOM 842 C C . PHE A 1 107 ? -5.869 -4.196 -2.600 1.00 91.44 107 PHE A C 1
ATOM 844 O O . PHE A 1 107 ? -6.547 -3.227 -2.254 1.00 91.44 107 PHE A O 1
ATOM 851 N N . LYS A 1 108 ? -6.135 -5.433 -2.186 1.00 93.44 108 LYS A N 1
ATOM 852 C CA . LYS A 1 108 ? -6.977 -5.690 -1.020 1.00 93.44 108 LYS A CA 1
ATOM 853 C C . LYS A 1 108 ? -6.172 -5.435 0.247 1.00 93.44 108 LYS A C 1
ATOM 855 O O . LYS A 1 108 ? -4.996 -5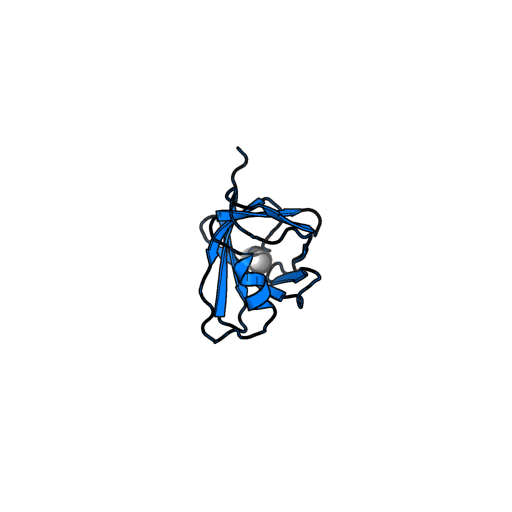.776 0.308 1.00 93.44 108 LYS A O 1
ATOM 860 N N . LEU A 1 109 ? -6.825 -4.844 1.234 1.00 93.06 109 LEU A N 1
ATOM 861 C CA . LEU A 1 109 ? -6.284 -4.611 2.563 1.00 93.06 109 LEU A CA 1
ATOM 862 C C . LEU A 1 109 ? -6.755 -5.726 3.487 1.00 93.06 109 LEU A C 1
ATOM 864 O O . LEU A 1 109 ? -7.948 -6.043 3.531 1.00 93.06 109 LEU A O 1
ATOM 868 N N . ARG A 1 110 ? -5.823 -6.295 4.245 1.00 91.62 110 ARG A N 1
ATOM 869 C CA . ARG A 1 110 ? -6.120 -7.243 5.315 1.00 91.62 110 ARG A CA 1
ATOM 870 C C . ARG A 1 110 ? -5.376 -6.815 6.572 1.00 91.62 110 ARG A C 1
ATOM 872 O O . ARG A 1 110 ? -4.159 -6.668 6.546 1.00 91.62 110 ARG A O 1
ATOM 879 N N . HIS A 1 111 ? -6.123 -6.603 7.650 1.00 89.12 111 HIS A N 1
ATOM 880 C CA . HIS A 1 111 ? -5.544 -6.381 8.968 1.00 89.12 111 HIS A CA 1
ATOM 881 C C . HIS A 1 111 ? -5.055 -7.711 9.552 1.00 89.12 111 HIS A C 1
ATOM 883 O O . HIS A 1 111 ? -5.716 -8.741 9.387 1.00 89.12 111 HIS A O 1
ATOM 889 N N . MET A 1 112 ? -3.898 -7.676 10.205 1.00 88.56 112 MET A N 1
ATOM 890 C CA . MET A 1 112 ? -3.251 -8.826 10.832 1.00 88.56 112 MET A CA 1
ATOM 891 C C . MET A 1 112 ? -3.198 -8.624 12.352 1.00 88.56 112 MET A C 1
ATOM 893 O O . MET A 1 112 ? -3.256 -7.500 12.841 1.00 88.56 112 MET A O 1
ATOM 897 N N . GLU A 1 113 ? -3.037 -9.707 13.114 1.00 79.25 113 GLU A N 1
ATOM 898 C CA . GLU A 1 113 ? -3.136 -9.693 14.587 1.00 79.25 113 GLU A CA 1
ATOM 899 C C . GLU A 1 113 ? -2.107 -8.780 15.296 1.00 79.25 113 GLU A C 1
ATOM 901 O O . GLU A 1 113 ? -2.347 -8.359 16.424 1.00 79.25 113 GLU A O 1
ATOM 906 N N . ASN A 1 114 ? -1.004 -8.408 14.633 1.00 80.50 114 ASN A N 1
ATOM 907 C CA . ASN A 1 114 ? 0.100 -7.620 15.205 1.00 80.50 114 ASN A CA 1
ATOM 908 C C . ASN A 1 114 ? 0.118 -6.141 14.765 1.00 80.50 114 ASN A C 1
ATOM 910 O O . ASN A 1 114 ? 1.193 -5.558 14.630 1.00 80.50 114 ASN A O 1
ATOM 914 N N . ASN A 1 115 ? -1.044 -5.532 14.493 1.00 82.88 115 ASN A N 1
ATOM 915 C CA . ASN A 1 115 ? -1.145 -4.192 13.880 1.00 82.88 115 ASN A CA 1
ATOM 916 C C . ASN A 1 115 ? -0.382 -4.079 12.545 1.00 82.88 115 ASN A C 1
ATOM 918 O O . ASN A 1 115 ? 0.071 -3.001 12.151 1.00 82.88 115 ASN A O 1
ATOM 922 N N . GLU A 1 116 ? -0.217 -5.206 11.856 1.00 91.88 116 GLU A N 1
ATOM 923 C CA . GLU A 1 116 ? 0.361 -5.261 10.521 1.00 91.88 116 GLU A CA 1
ATOM 924 C C . GLU A 1 116 ? -0.765 -5.202 9.484 1.00 91.88 116 GLU A C 1
ATOM 926 O O . GLU A 1 116 ? -1.901 -5.625 9.728 1.00 91.88 116 GLU A O 1
ATOM 931 N N . ILE A 1 117 ? -0.448 -4.668 8.309 1.00 92.81 117 ILE A N 1
ATOM 932 C CA . ILE A 1 117 ? -1.371 -4.609 7.177 1.00 92.81 117 ILE A CA 1
ATOM 933 C C . ILE A 1 117 ? -0.763 -5.393 6.027 1.00 92.81 117 ILE A C 1
ATOM 935 O O . ILE A 1 117 ? 0.357 -5.129 5.599 1.00 92.81 117 ILE A O 1
ATOM 939 N N . GLU A 1 118 ? -1.526 -6.328 5.480 1.00 93.31 118 GLU A N 1
ATOM 940 C CA . GLU A 1 118 ? -1.176 -7.010 4.243 1.00 93.31 118 GLU A CA 1
ATOM 941 C C . GLU A 1 118 ? -1.856 -6.308 3.057 1.00 93.31 118 GLU A C 1
ATOM 943 O O . GLU A 1 118 ? -3.081 -6.143 3.023 1.00 93.31 118 GLU A O 1
ATOM 948 N N . LEU A 1 119 ? -1.050 -5.897 2.075 1.00 93.06 119 LEU A N 1
ATOM 949 C CA . LEU A 1 119 ? -1.503 -5.464 0.757 1.00 93.06 119 LEU A CA 1
ATOM 950 C C . LEU A 1 119 ? -1.489 -6.675 -0.175 1.00 93.06 119 LEU A C 1
ATOM 952 O O . LEU A 1 119 ? -0.420 -7.159 -0.543 1.00 93.06 119 LEU A O 1
ATOM 956 N N . LEU A 1 120 ? -2.663 -7.152 -0.585 1.00 91.69 120 LEU A N 1
ATOM 957 C CA . LEU A 1 120 ? -2.809 -8.305 -1.472 1.00 91.69 120 LEU A CA 1
ATOM 958 C C . LEU A 1 120 ? -3.214 -7.871 -2.882 1.00 91.69 120 LEU A C 1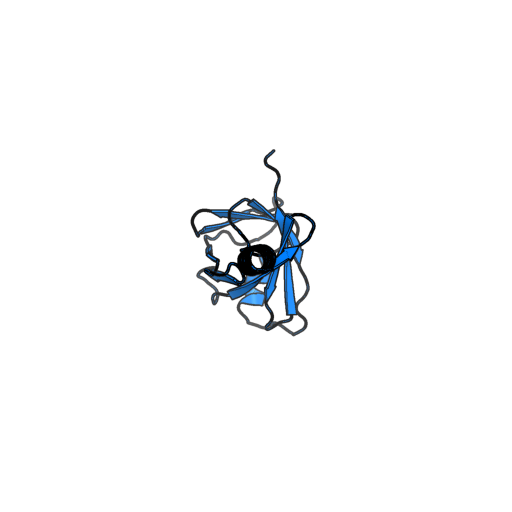
ATOM 960 O O . LEU A 1 120 ? -4.305 -7.345 -3.105 1.00 91.69 120 LEU A O 1
ATOM 964 N N . TYR A 1 121 ? -2.368 -8.164 -3.859 1.00 88.88 121 TYR A N 1
ATOM 965 C CA . TYR A 1 121 ? -2.682 -8.066 -5.276 1.00 88.88 121 TYR A CA 1
ATOM 966 C C . TYR A 1 121 ? -3.125 -9.432 -5.816 1.00 88.88 121 TYR A C 1
ATOM 968 O O . TYR A 1 121 ? -2.325 -10.240 -6.292 1.00 88.88 121 TYR A O 1
ATOM 976 N N . GLU A 1 122 ? -4.433 -9.690 -5.748 1.00 85.50 122 GLU A N 1
ATOM 977 C CA . GLU A 1 122 ? -5.018 -11.010 -6.039 1.00 85.50 122 GLU A CA 1
ATOM 978 C C . GLU A 1 122 ? -4.743 -11.523 -7.452 1.00 85.50 122 GLU A C 1
ATOM 980 O O . GLU A 1 122 ? -4.628 -12.727 -7.659 1.00 85.50 122 GLU A O 1
ATOM 985 N N . ARG A 1 123 ? -4.619 -10.622 -8.433 1.00 82.31 123 ARG A N 1
ATOM 986 C CA . ARG A 1 123 ? -4.429 -10.996 -9.841 1.00 82.31 123 ARG A CA 1
ATOM 987 C C . ARG A 1 123 ? -3.162 -11.812 -10.089 1.00 82.31 123 ARG A C 1
ATOM 989 O O . ARG A 1 123 ? -3.138 -12.573 -11.048 1.00 82.31 123 ARG A O 1
ATOM 996 N N . GLN A 1 124 ? -2.125 -11.631 -9.272 1.00 76.31 124 GLN A N 1
ATOM 997 C CA . GLN A 1 124 ? -0.827 -12.300 -9.441 1.00 76.31 124 GLN A CA 1
ATOM 998 C C . GLN A 1 124 ? -0.368 -13.035 -8.176 1.00 76.31 124 GLN A C 1
ATOM 1000 O O . GLN A 1 124 ? 0.793 -13.437 -8.094 1.00 76.31 124 GLN A O 1
ATOM 1005 N N . ASP A 1 125 ? -1.275 -13.206 -7.206 1.00 82.69 125 ASP A N 1
ATOM 1006 C CA . ASP A 1 125 ? -0.980 -13.787 -5.892 1.00 82.69 125 ASP A CA 1
ATOM 1007 C C . ASP A 1 125 ? 0.266 -13.152 -5.250 1.00 82.69 125 ASP A C 1
ATOM 1009 O O . ASP A 1 125 ? 1.195 -13.823 -4.800 1.00 82.69 125 ASP A O 1
ATOM 1013 N N . PHE A 1 126 ? 0.308 -11.820 -5.309 1.00 85.06 126 PHE A N 1
ATOM 1014 C CA . PHE A 1 126 ? 1.399 -11.003 -4.802 1.00 85.06 126 PHE A CA 1
ATOM 1015 C C . PHE A 1 126 ? 0.955 -10.290 -3.526 1.00 85.06 126 PHE A C 1
ATOM 1017 O O . PHE A 1 126 ? -0.102 -9.662 -3.505 1.00 85.06 126 PHE A O 1
ATOM 1024 N N . LYS A 1 127 ? 1.764 -10.359 -2.471 1.00 90.62 127 LYS A N 1
ATOM 1025 C CA . LYS A 1 127 ? 1.510 -9.744 -1.169 1.00 90.62 127 LYS A CA 1
ATOM 1026 C C . LYS A 1 127 ? 2.695 -8.914 -0.675 1.00 90.62 127 LYS A C 1
ATOM 1028 O O . LYS A 1 127 ? 3.859 -9.253 -0.910 1.00 90.62 127 LYS A O 1
ATOM 1033 N N . ILE A 1 128 ? 2.367 -7.860 0.062 1.00 91.38 128 ILE A N 1
ATOM 1034 C CA . ILE A 1 128 ? 3.308 -7.022 0.807 1.00 91.38 128 ILE A CA 1
ATOM 1035 C C . ILE A 1 128 ? 2.810 -6.938 2.239 1.00 91.38 128 ILE A C 1
ATOM 1037 O O . ILE A 1 128 ? 1.657 -6.573 2.460 1.00 91.38 128 ILE A O 1
ATOM 1041 N N . LEU A 1 129 ? 3.676 -7.244 3.198 1.00 93.88 129 LEU A N 1
ATOM 1042 C CA . LEU A 1 129 ? 3.388 -7.051 4.611 1.00 93.88 129 LEU A CA 1
ATOM 1043 C C . LEU A 1 129 ? 3.977 -5.721 5.073 1.00 93.88 129 LEU A C 1
ATOM 1045 O O . LEU A 1 129 ? 5.176 -5.479 4.921 1.00 93.88 129 LEU A O 1
ATOM 1049 N N . LEU A 1 130 ? 3.128 -4.878 5.647 1.00 93.75 130 LEU A N 1
ATOM 1050 C CA . LEU A 1 130 ? 3.485 -3.598 6.236 1.00 93.75 130 LEU A CA 1
ATOM 1051 C C . LEU A 1 130 ? 3.436 -3.702 7.754 1.00 93.75 130 LEU A C 1
ATOM 1053 O O . LEU A 1 130 ? 2.416 -4.096 8.321 1.00 93.75 130 LEU A O 1
ATOM 1057 N N . ARG A 1 131 ? 4.516 -3.281 8.407 1.00 93.75 131 ARG A N 1
ATOM 1058 C CA . ARG A 1 131 ? 4.581 -3.123 9.859 1.00 93.75 131 ARG A CA 1
ATOM 1059 C C . ARG A 1 131 ? 4.573 -1.650 10.211 1.00 93.75 131 ARG A C 1
ATOM 1061 O O . ARG A 1 131 ? 5.258 -0.862 9.565 1.00 93.75 131 ARG A O 1
ATOM 1068 N N . LYS A 1 132 ? 3.796 -1.269 11.219 1.00 90.81 132 LYS A N 1
ATOM 1069 C CA . LYS A 1 132 ? 3.753 0.122 11.664 1.00 90.81 132 LYS A CA 1
ATOM 1070 C C . LYS A 1 132 ? 5.117 0.535 12.217 1.00 90.81 132 LYS A C 1
ATOM 1072 O O . LYS A 1 132 ? 5.713 -0.209 12.992 1.00 90.81 132 LYS A O 1
ATOM 1077 N N . LEU A 1 133 ? 5.609 1.701 11.804 1.00 87.31 133 LEU A N 1
ATOM 1078 C CA . LEU A 1 133 ? 6.782 2.306 12.428 1.00 87.31 133 LEU A CA 1
ATOM 1079 C C . LEU A 1 133 ? 6.321 2.958 13.732 1.00 87.31 133 LEU A C 1
ATOM 1081 O O . LEU A 1 133 ? 5.443 3.821 13.708 1.00 87.31 133 LEU A O 1
ATOM 1085 N N . GLU A 1 134 ? 6.874 2.517 14.859 1.00 74.69 134 GLU A N 1
ATOM 1086 C CA . GLU A 1 134 ? 6.718 3.239 16.121 1.00 74.69 134 GLU A CA 1
ATOM 1087 C C . GLU A 1 134 ? 7.416 4.601 15.985 1.00 74.69 134 GLU A C 1
ATOM 1089 O O . GLU A 1 134 ? 8.459 4.710 15.334 1.00 74.69 134 GLU A O 1
ATOM 1094 N N . GLU A 1 135 ? 6.794 5.658 16.508 1.00 58.28 135 GLU A N 1
ATOM 1095 C CA . GLU A 1 135 ? 7.435 6.972 16.574 1.00 58.28 135 GLU A CA 1
ATOM 1096 C C . GLU A 1 135 ? 8.620 6.864 17.547 1.00 58.28 135 GLU A C 1
ATOM 1098 O O . GLU A 1 135 ? 8.414 6.573 18.725 1.00 58.28 135 GLU A O 1
ATOM 1103 N N . GLU A 1 136 ? 9.845 7.026 17.032 1.00 47.56 136 GLU A N 1
ATOM 1104 C CA . GLU A 1 136 ? 11.065 7.202 17.841 1.00 47.56 136 GLU A CA 1
ATOM 1105 C C . GLU A 1 136 ? 11.043 8.524 18.619 1.00 47.56 136 GLU A C 1
ATOM 1107 O O . GLU A 1 136 ? 10.619 9.553 18.036 1.00 47.56 136 GLU A O 1
#

Sequence (136 aa):
MRNQAYLILILFIATFTFACNREKVNLEGRWEIAEVSKPKMDVDKDSVSQLLPHLTVGNKLDFTGGELTVNRKGTGDSTYYGWASYKVAKDGKSVWIDAGNYKPLTFKLRHMENNEIELLYERQDFKILLRKLEEE